Protein AF-A0A357QZA5-F1 (afdb_monomer_lite)

pLDDT: mean 84.49, std 11.64, range [46.03, 96.56]

Foldseek 3Di:
DCVVVCCLLVVLVVQLVVLVVVLVVLVPDDDDPLSVLVNVLSVLSNQLSVLSVCLVVQPPPGNLVSVLSNVLSVLCNLLSLLVNLCVVLVVDDPVVNVVVVVLSVVLNVCSVVCQQWVDWDFDFDQDPNDTDTDIDTDGHPVNVVSVVSSVVSNVVSVVSNVVSVVVVVVVVVVCVVVVVD

Structure (mmCIF, N/CA/C/O backbone):
data_AF-A0A357QZA5-F1
#
_entry.id   AF-A0A357QZA5-F1
#
loop_
_atom_site.group_PDB
_atom_site.id
_atom_site.type_symbol
_atom_site.label_atom_id
_atom_site.label_alt_id
_atom_site.label_comp_id
_atom_site.label_asym_id
_atom_site.label_entity_id
_atom_site.label_seq_id
_atom_site.pdbx_PDB_ins_code
_atom_site.Cartn_x
_atom_site.Cartn_y
_atom_site.Cartn_z
_atom_site.occupancy
_atom_site.B_iso_or_equiv
_atom_site.auth_seq_id
_atom_site.auth_comp_id
_atom_site.auth_asym_id
_atom_site.auth_atom_id
_atom_site.pdbx_PDB_model_num
ATOM 1 N N . MET A 1 1 ? 6.752 23.205 -15.258 1.00 54.50 1 MET A N 1
ATOM 2 C CA . MET A 1 1 ? 8.035 22.507 -15.440 1.00 54.50 1 MET A CA 1
ATOM 3 C C . MET A 1 1 ? 8.697 22.200 -14.105 1.00 54.50 1 MET A C 1
ATOM 5 O O . MET A 1 1 ? 8.593 21.072 -13.662 1.00 54.50 1 MET A O 1
ATOM 9 N N . LEU A 1 2 ? 9.185 23.204 -13.364 1.00 62.06 2 LEU A N 1
ATOM 10 C CA . LEU A 1 2 ? 9.630 23.008 -11.972 1.00 62.06 2 LEU A CA 1
ATOM 11 C C . LEU A 1 2 ? 8.546 22.348 -11.105 1.00 62.06 2 LEU A C 1
ATOM 13 O O . LEU A 1 2 ? 8.826 21.411 -10.377 1.00 62.06 2 LEU A O 1
ATOM 17 N N . MET A 1 3 ? 7.287 22.774 -11.256 1.00 68.12 3 MET A N 1
ATOM 18 C CA . MET A 1 3 ? 6.163 22.196 -10.512 1.00 68.12 3 MET A CA 1
ATOM 19 C C . MET A 1 3 ? 5.894 20.717 -10.851 1.00 68.12 3 MET A C 1
ATOM 21 O O . MET A 1 3 ? 5.581 19.948 -9.954 1.00 68.12 3 MET A O 1
ATOM 25 N N . SER A 1 4 ? 6.012 20.293 -12.115 1.00 69.44 4 SER A N 1
ATOM 26 C CA . SER A 1 4 ? 5.723 18.906 -12.518 1.00 69.44 4 SER A CA 1
ATOM 27 C C . SER A 1 4 ? 6.810 17.947 -12.044 1.00 69.44 4 SER A C 1
ATOM 29 O O . SER A 1 4 ? 6.485 16.904 -11.485 1.00 69.44 4 SER A O 1
ATOM 31 N N . ASP A 1 5 ? 8.080 18.333 -12.164 1.00 70.31 5 ASP A N 1
ATOM 32 C CA . ASP A 1 5 ? 9.207 17.519 -11.693 1.00 70.31 5 ASP A CA 1
ATOM 33 C C . ASP A 1 5 ? 9.275 17.481 -10.163 1.00 70.31 5 ASP A C 1
ATOM 35 O O . ASP A 1 5 ? 9.527 16.433 -9.561 1.00 70.31 5 ASP A O 1
ATOM 39 N N . LEU A 1 6 ? 8.965 18.609 -9.516 1.00 76.00 6 LEU A N 1
ATOM 40 C CA . LEU A 1 6 ? 8.877 18.707 -8.063 1.00 76.00 6 LEU A CA 1
ATOM 41 C C . LEU A 1 6 ? 7.691 17.913 -7.512 1.00 76.00 6 LEU A C 1
ATOM 43 O O . LEU A 1 6 ? 7.824 17.298 -6.464 1.00 76.00 6 LEU A O 1
ATOM 47 N N . LEU A 1 7 ? 6.559 17.832 -8.215 1.00 78.38 7 LEU A N 1
ATOM 48 C CA . LEU A 1 7 ? 5.476 16.916 -7.843 1.00 78.38 7 LEU A CA 1
ATOM 49 C C . LEU A 1 7 ? 5.854 15.453 -8.112 1.00 78.38 7 LEU A C 1
ATOM 51 O O . LEU A 1 7 ? 5.580 14.586 -7.282 1.00 78.38 7 LEU A O 1
ATOM 55 N N . TYR A 1 8 ? 6.523 15.173 -9.233 1.00 78.00 8 TYR A N 1
ATOM 56 C CA . TYR A 1 8 ? 6.917 13.823 -9.629 1.00 78.00 8 TYR A CA 1
ATOM 57 C C . TYR A 1 8 ? 7.897 13.184 -8.633 1.00 78.00 8 TYR A C 1
ATOM 59 O O . TYR A 1 8 ? 7.713 12.017 -8.275 1.00 78.00 8 TYR A O 1
ATOM 67 N N . TRP A 1 9 ? 8.908 13.920 -8.166 1.00 81.56 9 TRP A N 1
ATOM 68 C CA . TRP A 1 9 ? 9.900 13.433 -7.195 1.00 81.56 9 TRP A CA 1
ATOM 69 C C . TRP A 1 9 ? 9.574 13.806 -5.748 1.00 81.56 9 TRP A C 1
ATOM 71 O O . TRP A 1 9 ? 9.807 13.023 -4.822 1.00 81.56 9 TRP A O 1
ATOM 81 N N . GLY A 1 10 ? 9.037 15.004 -5.537 1.00 85.31 10 GLY A N 1
ATOM 82 C CA . GLY A 1 10 ? 8.773 15.555 -4.211 1.00 85.31 10 GLY A CA 1
ATOM 83 C C . GLY A 1 10 ? 7.630 14.854 -3.489 1.00 85.31 10 GLY A C 1
ATOM 84 O O . GLY A 1 10 ? 7.709 14.669 -2.280 1.00 85.31 10 GLY A O 1
ATOM 85 N N . LEU A 1 11 ? 6.590 14.398 -4.196 1.00 87.44 11 LEU A N 1
ATOM 86 C CA . LEU A 1 11 ? 5.433 13.796 -3.531 1.00 87.44 11 LEU A CA 1
ATOM 87 C C . LEU A 1 11 ? 5.766 12.441 -2.873 1.00 87.44 11 LEU A C 1
ATOM 89 O O . LEU A 1 11 ? 5.504 12.295 -1.676 1.00 87.44 11 LEU A O 1
ATOM 93 N N . PRO A 1 12 ? 6.409 11.475 -3.562 1.00 88.00 12 PRO A N 1
ATOM 94 C CA . PRO A 1 12 ? 6.831 10.235 -2.915 1.00 88.00 12 PRO A CA 1
ATOM 95 C C . PRO A 1 12 ? 7.933 10.443 -1.865 1.00 88.00 12 PRO A C 1
ATOM 97 O O . PRO A 1 12 ? 7.913 9.779 -0.832 1.00 88.00 12 PRO A O 1
ATOM 100 N N . SER A 1 13 ? 8.873 11.372 -2.074 1.00 89.19 13 SER A N 1
ATOM 101 C CA . SER A 1 13 ? 9.948 11.631 -1.100 1.00 89.19 13 SER A CA 1
ATOM 102 C C . SER A 1 13 ? 9.438 12.286 0.184 1.00 89.19 13 SER A C 1
ATOM 104 O O . SER A 1 13 ? 9.761 11.817 1.277 1.00 89.19 13 SER A O 1
ATOM 106 N N . ALA A 1 14 ? 8.574 13.298 0.078 1.00 91.56 14 ALA A N 1
ATOM 107 C CA . ALA A 1 14 ? 7.917 13.905 1.231 1.00 91.56 14 ALA A CA 1
ATOM 108 C C . ALA A 1 14 ? 7.053 12.879 1.975 1.00 91.56 14 ALA A C 1
ATOM 110 O O . ALA A 1 14 ? 7.130 12.781 3.200 1.00 91.56 14 ALA A O 1
ATOM 111 N N . ALA A 1 15 ? 6.284 12.061 1.244 1.00 91.12 15 ALA A N 1
ATOM 112 C CA . ALA A 1 15 ? 5.507 10.980 1.839 1.00 91.12 15 ALA A CA 1
ATOM 113 C C . ALA A 1 15 ? 6.400 9.981 2.589 1.00 91.12 15 ALA A C 1
ATOM 115 O O . ALA A 1 15 ? 6.059 9.584 3.702 1.00 91.12 15 ALA A O 1
ATOM 116 N N . LEU A 1 16 ? 7.547 9.592 2.029 1.00 93.00 16 LEU A N 1
ATOM 117 C CA . LEU A 1 16 ? 8.476 8.666 2.675 1.00 93.00 16 LEU A CA 1
ATOM 118 C C . LEU A 1 16 ? 9.054 9.260 3.961 1.00 93.00 16 LEU A C 1
ATOM 120 O O . LEU A 1 16 ? 9.046 8.585 4.990 1.00 93.00 16 LEU A O 1
ATOM 124 N N . LEU A 1 17 ? 9.494 10.521 3.930 1.00 94.81 17 LEU A N 1
ATOM 125 C CA . LEU A 1 17 ? 10.044 11.211 5.100 1.00 94.81 17 LEU A CA 1
ATOM 126 C C . LEU A 1 17 ? 9.007 11.337 6.219 1.00 94.81 17 LEU A C 1
ATOM 128 O O . LEU A 1 17 ? 9.261 10.909 7.344 1.00 94.81 17 LEU A O 1
ATOM 132 N N . ILE A 1 18 ? 7.819 11.859 5.906 1.00 94.75 18 ILE A N 1
ATOM 133 C CA . ILE A 1 18 ? 6.750 12.065 6.892 1.00 94.75 18 ILE A CA 1
ATOM 134 C C . ILE A 1 18 ? 6.308 10.728 7.492 1.00 94.75 18 ILE A C 1
ATOM 136 O O . ILE A 1 18 ? 6.238 10.597 8.713 1.00 94.75 18 ILE A O 1
ATOM 140 N N . ASN A 1 19 ? 6.050 9.716 6.658 1.00 93.19 19 ASN A N 1
ATOM 141 C CA . ASN A 1 19 ? 5.603 8.415 7.154 1.00 93.19 19 ASN A CA 1
ATOM 142 C C . ASN A 1 19 ? 6.693 7.711 7.976 1.00 93.19 19 ASN A C 1
ATOM 144 O O . ASN A 1 19 ? 6.372 7.094 8.987 1.00 93.19 19 ASN A O 1
ATOM 148 N N . SER A 1 20 ? 7.971 7.847 7.612 1.00 93.25 20 SER A N 1
ATOM 149 C CA . SER A 1 20 ? 9.085 7.287 8.394 1.00 93.25 20 SER A CA 1
ATOM 150 C C . SER A 1 20 ? 9.218 7.953 9.764 1.00 93.25 20 SER A C 1
ATOM 152 O O . SER A 1 20 ? 9.371 7.263 10.771 1.00 93.25 20 SER A O 1
ATOM 154 N N . LEU A 1 21 ? 9.090 9.282 9.833 1.00 94.38 21 LEU A N 1
ATOM 155 C CA . LEU A 1 21 ? 9.089 10.011 11.104 1.00 94.38 21 LEU A CA 1
ATOM 156 C C . LEU A 1 21 ? 7.901 9.608 11.984 1.00 94.38 21 LEU A C 1
ATOM 158 O O . LEU A 1 21 ? 8.083 9.313 13.164 1.00 94.38 21 LEU A O 1
ATOM 162 N N . LEU A 1 22 ? 6.697 9.532 11.408 1.00 93.38 22 LEU A N 1
ATOM 163 C CA . LEU A 1 22 ? 5.508 9.063 12.124 1.00 93.38 22 LEU A CA 1
ATOM 164 C C . LEU A 1 22 ? 5.691 7.634 12.639 1.00 93.38 22 LEU A C 1
ATOM 166 O O . LEU A 1 22 ? 5.352 7.350 13.786 1.00 93.38 22 LEU A O 1
ATOM 170 N N . PHE A 1 23 ? 6.262 6.746 11.825 1.00 93.75 23 PHE A N 1
ATOM 171 C CA . PHE A 1 23 ? 6.545 5.372 12.226 1.00 93.75 23 PHE A CA 1
ATOM 172 C C . PHE A 1 23 ? 7.512 5.312 13.415 1.00 93.75 23 PHE A C 1
ATOM 174 O O . PHE A 1 23 ? 7.245 4.595 14.378 1.00 93.75 23 PHE A O 1
ATOM 181 N N . LEU A 1 24 ? 8.589 6.105 13.396 1.00 93.06 24 LEU A N 1
ATOM 182 C CA . LEU A 1 24 ? 9.545 6.194 14.505 1.00 93.06 24 LEU A CA 1
ATOM 183 C C . LEU A 1 24 ? 8.890 6.709 15.792 1.00 93.06 24 LEU A C 1
ATOM 185 O O . LEU A 1 24 ? 9.044 6.091 16.845 1.00 93.06 24 LEU A O 1
ATOM 189 N N . ILE A 1 25 ? 8.110 7.790 15.707 1.00 93.19 25 ILE A N 1
ATOM 190 C CA . ILE A 1 25 ? 7.390 8.362 16.857 1.00 93.19 25 ILE A CA 1
ATOM 191 C C . ILE A 1 25 ? 6.434 7.328 17.464 1.00 93.19 25 ILE A C 1
ATOM 193 O O . ILE A 1 25 ? 6.401 7.138 18.680 1.00 93.19 25 ILE A O 1
ATOM 197 N N . LEU A 1 26 ? 5.675 6.620 16.628 1.00 90.38 26 LEU A N 1
ATOM 198 C CA . LEU A 1 26 ? 4.734 5.599 17.090 1.00 90.38 26 LEU A CA 1
ATOM 199 C C . LEU A 1 26 ? 5.437 4.369 17.658 1.00 90.38 26 LEU A C 1
ATOM 201 O O . LEU A 1 26 ? 4.934 3.778 18.611 1.00 90.38 26 LEU A O 1
ATOM 205 N N . SER A 1 27 ? 6.603 4.010 17.118 1.00 90.25 27 SER A N 1
ATOM 206 C CA . SER A 1 27 ? 7.422 2.914 17.636 1.00 90.25 27 SER A CA 1
ATOM 207 C C . SER A 1 27 ? 7.989 3.216 19.027 1.00 90.25 27 SER A C 1
ATOM 209 O O . SER A 1 27 ? 8.203 2.284 19.804 1.00 90.25 27 SER A O 1
ATOM 211 N N . LEU A 1 28 ? 8.235 4.492 19.341 1.00 90.19 28 LEU A N 1
ATOM 212 C CA . LEU A 1 28 ? 8.655 4.958 20.669 1.00 90.19 28 LEU A CA 1
ATOM 213 C C . LEU A 1 28 ? 7.480 5.105 21.646 1.00 90.19 28 LEU A C 1
ATOM 215 O O . LEU A 1 28 ? 7.678 5.122 22.860 1.00 90.19 28 LEU A O 1
ATOM 219 N N . SER A 1 29 ? 6.255 5.213 21.131 1.00 88.56 29 SER A N 1
ATOM 220 C CA . SER A 1 29 ? 5.052 5.338 21.945 1.00 88.56 29 SER A CA 1
ATOM 221 C C . SER A 1 29 ? 4.688 4.024 22.643 1.00 88.56 29 SER A C 1
ATOM 223 O O . SER A 1 29 ? 5.069 2.924 22.230 1.00 88.56 29 SER A O 1
ATOM 225 N N . LYS A 1 30 ? 3.898 4.124 23.717 1.00 85.12 30 LYS A N 1
ATOM 226 C CA . LYS A 1 30 ? 3.400 2.958 24.451 1.00 85.12 30 LYS A CA 1
ATOM 227 C C . LYS A 1 30 ? 2.561 2.092 23.513 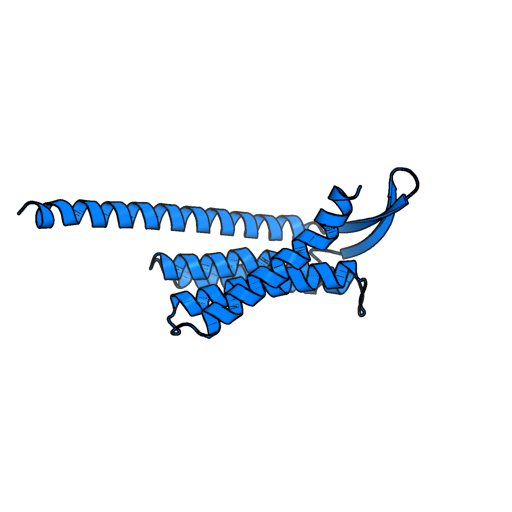1.00 85.12 30 LYS A C 1
ATOM 229 O O . LYS A 1 30 ? 1.516 2.519 23.032 1.00 85.12 30 LYS A O 1
ATOM 234 N N . LYS A 1 31 ? 3.004 0.857 23.276 1.00 84.31 31 LYS A N 1
ATOM 235 C CA . LYS A 1 31 ? 2.339 -0.061 22.347 1.00 84.31 3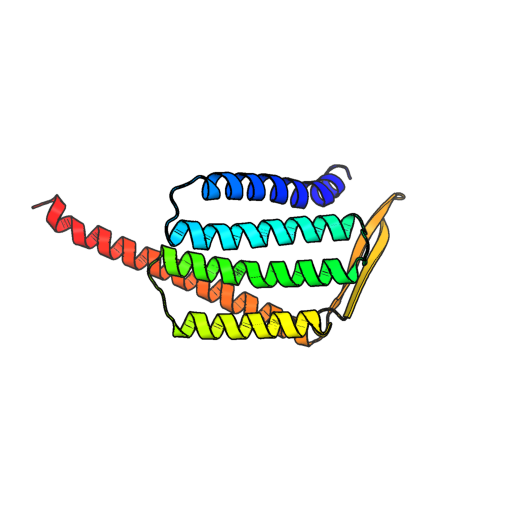1 LYS A CA 1
ATOM 236 C C . LYS A 1 31 ? 0.963 -0.456 22.882 1.00 84.31 31 LYS A C 1
ATOM 238 O O . LYS A 1 31 ? 0.856 -1.210 23.843 1.00 84.31 31 LYS A O 1
ATOM 243 N N . ASP A 1 32 ? -0.075 0.031 22.217 1.00 88.31 32 ASP A N 1
ATOM 244 C CA . ASP A 1 32 ? -1.450 -0.443 22.354 1.00 88.31 32 ASP A CA 1
ATOM 245 C C . ASP A 1 32 ? -1.936 -1.006 21.008 1.00 88.31 32 ASP A C 1
ATOM 247 O O . ASP A 1 32 ? -1.343 -0.754 19.952 1.00 88.31 32 ASP A O 1
ATOM 251 N N . ARG A 1 33 ? -3.024 -1.777 21.019 1.00 86.00 33 ARG A N 1
ATOM 252 C CA . ARG A 1 33 ? -3.609 -2.417 19.837 1.00 86.00 33 ARG A CA 1
ATOM 253 C C . ARG A 1 33 ? -3.914 -1.409 18.727 1.00 86.00 33 ARG A C 1
ATOM 255 O O . ARG A 1 33 ? -3.700 -1.719 17.555 1.00 86.00 33 ARG A O 1
ATOM 262 N N . GLN A 1 34 ? -4.374 -0.210 19.091 1.00 86.00 34 GLN A N 1
ATOM 263 C CA . GLN A 1 34 ? -4.623 0.885 18.149 1.00 86.00 34 GLN A CA 1
ATOM 264 C C . GLN A 1 34 ? -3.329 1.350 17.473 1.00 86.00 34 GLN A C 1
ATOM 266 O O . GLN A 1 34 ? -3.248 1.325 16.244 1.00 86.00 34 GLN A O 1
ATOM 271 N N . ILE A 1 35 ? -2.299 1.680 18.259 1.00 88.06 35 ILE A N 1
ATOM 272 C CA . ILE A 1 35 ? -0.990 2.121 17.752 1.00 88.06 35 ILE A CA 1
ATOM 273 C C . ILE A 1 35 ? -0.373 1.046 16.856 1.00 88.06 35 ILE A C 1
ATOM 275 O O . ILE A 1 35 ? 0.088 1.361 15.766 1.00 88.06 35 ILE A O 1
ATOM 279 N N . ASN A 1 36 ? -0.449 -0.231 17.241 1.00 89.50 36 ASN A N 1
ATOM 280 C CA . ASN A 1 36 ? 0.087 -1.320 16.427 1.00 89.50 36 ASN A CA 1
ATOM 281 C C . ASN A 1 36 ? -0.604 -1.431 15.057 1.00 89.50 36 ASN A C 1
ATOM 283 O O . ASN A 1 36 ? 0.054 -1.541 14.026 1.00 89.50 36 ASN A O 1
ATOM 287 N N . SER A 1 37 ? -1.937 -1.335 15.022 1.00 91.25 37 SER A N 1
ATOM 288 C CA . SER A 1 37 ? -2.671 -1.343 13.750 1.00 91.25 37 SER A CA 1
ATOM 289 C C . SER A 1 37 ? -2.385 -0.118 12.878 1.00 91.25 37 SER A C 1
ATOM 291 O O . SER A 1 37 ? -2.333 -0.234 11.654 1.00 91.25 37 SER A O 1
ATOM 293 N N . PHE A 1 38 ? -2.138 1.038 13.497 1.00 90.69 38 PHE A N 1
ATOM 294 C CA . PHE A 1 38 ? -1.771 2.257 12.786 1.00 90.69 38 PHE A CA 1
ATOM 295 C C . PHE A 1 38 ? -0.344 2.197 12.224 1.00 90.69 38 PHE A C 1
ATOM 297 O O . PHE A 1 38 ? -0.113 2.605 11.089 1.00 90.69 38 PHE A O 1
ATOM 304 N N . MET A 1 39 ? 0.600 1.608 12.967 1.00 92.94 39 MET A N 1
ATOM 305 C CA . MET A 1 39 ? 1.963 1.368 12.484 1.00 92.94 39 MET A CA 1
ATOM 306 C C . MET A 1 39 ? 1.980 0.481 11.235 1.00 92.94 39 MET A C 1
ATOM 308 O O . MET A 1 39 ? 2.733 0.770 10.312 1.00 92.94 39 MET A O 1
ATOM 312 N N . LEU A 1 40 ? 1.130 -0.551 11.160 1.00 93.81 40 LEU A N 1
ATOM 313 C CA . LEU A 1 40 ? 1.012 -1.387 9.956 1.00 93.81 40 LEU A CA 1
ATOM 314 C C . LEU A 1 40 ? 0.517 -0.589 8.744 1.00 93.81 40 LEU A C 1
ATOM 316 O O . LEU A 1 40 ? 1.051 -0.737 7.648 1.00 93.81 40 LEU A O 1
ATOM 320 N N . PHE A 1 41 ? -0.471 0.286 8.944 1.00 93.88 41 PHE A N 1
ATOM 321 C CA . PHE A 1 41 ? -0.947 1.186 7.894 1.00 93.88 41 PHE A CA 1
ATOM 322 C C . PHE A 1 41 ? 0.173 2.109 7.391 1.00 93.88 41 PHE A C 1
ATOM 324 O O . PHE A 1 41 ? 0.393 2.212 6.184 1.00 93.88 41 PHE A O 1
ATOM 331 N N . ILE A 1 42 ? 0.931 2.717 8.307 1.00 94.12 42 ILE A N 1
ATOM 332 C CA . ILE A 1 42 ? 2.060 3.586 7.956 1.00 94.12 42 ILE A CA 1
ATOM 333 C C . ILE A 1 42 ? 3.178 2.803 7.262 1.00 94.12 42 ILE A C 1
ATOM 335 O O . ILE A 1 42 ? 3.725 3.286 6.276 1.00 94.12 42 ILE A O 1
ATOM 339 N N . ALA A 1 43 ? 3.493 1.587 7.709 1.00 94.69 43 ALA A N 1
ATOM 340 C CA . ALA A 1 43 ? 4.512 0.750 7.080 1.00 94.69 43 ALA A CA 1
ATOM 341 C C . ALA A 1 43 ? 4.198 0.480 5.600 1.00 94.69 43 ALA A C 1
ATOM 343 O O . ALA A 1 43 ? 5.085 0.572 4.752 1.00 94.69 43 ALA A O 1
ATOM 344 N N . VAL A 1 44 ? 2.930 0.222 5.266 1.00 95.75 44 VAL A N 1
ATOM 345 C CA . VAL A 1 44 ? 2.508 0.061 3.867 1.00 95.75 44 VAL A CA 1
ATOM 346 C C . VAL A 1 44 ? 2.602 1.371 3.086 1.00 95.75 44 VAL A C 1
ATOM 348 O O . VAL A 1 44 ? 3.003 1.348 1.925 1.00 95.75 44 VAL A O 1
ATOM 351 N N . MET A 1 45 ? 2.310 2.516 3.707 1.00 94.38 45 MET A N 1
ATOM 352 C CA . MET A 1 45 ? 2.504 3.827 3.073 1.00 94.38 45 MET A CA 1
ATOM 353 C C . MET A 1 45 ? 3.985 4.121 2.784 1.00 94.38 45 MET A C 1
ATOM 355 O O . MET A 1 45 ? 4.304 4.636 1.712 1.00 94.38 45 MET A O 1
ATOM 359 N N . ILE A 1 46 ? 4.896 3.747 3.691 1.00 95.12 46 ILE A N 1
ATOM 360 C CA . ILE A 1 46 ? 6.349 3.820 3.460 1.00 95.12 46 ILE A CA 1
ATOM 361 C C . ILE A 1 46 ? 6.731 2.914 2.291 1.00 95.12 46 ILE A C 1
ATOM 363 O O . ILE A 1 46 ? 7.435 3.351 1.384 1.00 95.12 46 ILE A O 1
ATOM 367 N N . PHE A 1 47 ? 6.245 1.671 2.287 1.00 95.38 47 PHE A N 1
ATOM 368 C CA . PHE A 1 47 ? 6.554 0.707 1.235 1.00 95.38 47 PHE A CA 1
ATOM 369 C C . PHE A 1 47 ? 6.046 1.173 -0.140 1.00 95.38 47 PHE A C 1
ATOM 371 O O . PHE A 1 47 ? 6.775 1.093 -1.130 1.00 95.38 47 PHE A O 1
ATOM 378 N N . TRP A 1 48 ? 4.852 1.768 -0.202 1.00 94.75 48 TRP A N 1
ATOM 379 C CA . TRP A 1 48 ? 4.325 2.401 -1.414 1.00 94.75 48 TRP A CA 1
ATOM 380 C C . TRP A 1 48 ? 5.208 3.562 -1.899 1.00 94.75 48 TRP A C 1
ATOM 382 O O . TRP A 1 48 ? 5.568 3.621 -3.075 1.00 94.75 48 TRP A O 1
ATOM 392 N N . ALA A 1 49 ? 5.603 4.469 -1.002 1.00 93.81 49 ALA A N 1
ATOM 393 C CA . ALA A 1 49 ? 6.446 5.611 -1.356 1.00 93.81 49 ALA A CA 1
ATOM 394 C C . ALA A 1 49 ? 7.845 5.170 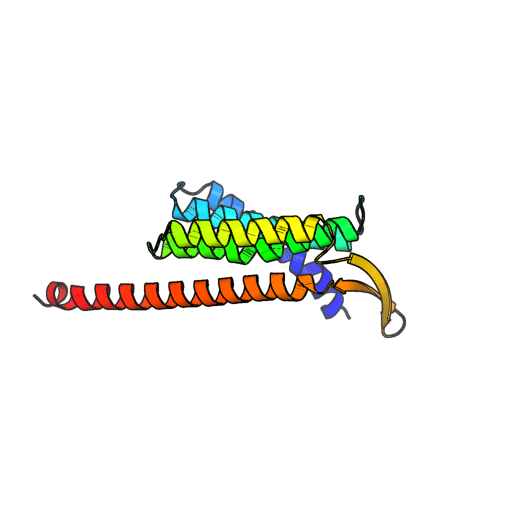-1.826 1.00 93.81 49 ALA A C 1
ATOM 396 O O . ALA A 1 49 ? 8.351 5.666 -2.835 1.00 93.81 49 ALA A O 1
ATOM 397 N N . ALA A 1 50 ? 8.443 4.194 -1.138 1.00 93.12 50 ALA A N 1
ATOM 398 C CA . ALA A 1 50 ? 9.744 3.633 -1.483 1.00 93.12 50 ALA A CA 1
ATOM 399 C C . ALA A 1 50 ? 9.716 2.928 -2.845 1.00 93.12 50 ALA A C 1
ATOM 401 O O . ALA A 1 50 ? 10.559 3.201 -3.696 1.00 93.12 50 ALA A O 1
ATOM 402 N N . THR A 1 51 ? 8.725 2.066 -3.087 1.00 92.50 51 THR A N 1
ATOM 403 C CA . THR A 1 51 ? 8.582 1.361 -4.373 1.00 92.50 51 THR A CA 1
ATOM 404 C C . THR A 1 51 ? 8.324 2.326 -5.528 1.00 92.50 51 THR A C 1
ATOM 406 O O . THR A 1 51 ? 8.908 2.149 -6.594 1.00 92.50 51 THR A O 1
ATOM 409 N N . SER A 1 52 ? 7.547 3.393 -5.310 1.00 90.50 52 SER A N 1
ATOM 410 C CA . SER A 1 52 ? 7.353 4.452 -6.306 1.00 90.50 52 SER A CA 1
ATOM 411 C C . SER A 1 52 ? 8.667 5.157 -6.664 1.00 90.50 52 SER A C 1
ATOM 413 O O . SER A 1 52 ? 8.960 5.335 -7.845 1.00 90.50 52 SER A O 1
ATOM 415 N N . LEU A 1 53 ? 9.497 5.511 -5.676 1.00 90.38 53 LEU A N 1
ATOM 416 C CA . LEU A 1 53 ? 10.805 6.131 -5.924 1.00 90.38 53 LEU A CA 1
ATOM 417 C C . LEU A 1 53 ? 11.779 5.184 -6.628 1.00 90.38 53 LEU A C 1
ATOM 419 O O . LEU A 1 53 ? 12.433 5.595 -7.582 1.00 90.38 53 LEU A O 1
ATOM 423 N N . LEU A 1 54 ? 11.850 3.922 -6.201 1.00 90.81 54 LEU A N 1
ATOM 424 C CA . LEU A 1 54 ? 12.720 2.918 -6.823 1.00 90.81 54 LEU A CA 1
ATOM 425 C C . LEU A 1 54 ? 12.329 2.644 -8.280 1.00 90.81 54 LEU A C 1
ATOM 427 O O . LEU A 1 54 ? 13.202 2.512 -9.135 1.00 90.81 54 LEU A O 1
ATOM 431 N N . MET A 1 55 ? 11.025 2.639 -8.576 1.00 88.25 55 MET A N 1
ATOM 432 C CA . MET A 1 55 ? 10.509 2.550 -9.941 1.00 88.25 55 MET A CA 1
ATOM 433 C C . MET A 1 55 ? 10.962 3.738 -10.798 1.00 88.25 55 MET A C 1
ATOM 435 O O . MET A 1 55 ? 11.429 3.549 -11.917 1.00 88.25 55 MET A O 1
ATOM 439 N N . LYS A 1 56 ? 10.854 4.961 -10.263 1.00 86.25 56 LYS A N 1
ATOM 440 C CA . LYS A 1 56 ? 11.273 6.203 -10.940 1.00 86.25 56 LYS A CA 1
ATOM 441 C C . LYS A 1 56 ? 12.779 6.263 -11.166 1.00 86.25 56 LYS A C 1
ATOM 443 O O . LYS A 1 56 ? 13.217 6.741 -12.204 1.00 86.25 56 LYS A O 1
ATOM 448 N N . ALA A 1 57 ? 13.552 5.752 -10.213 1.00 86.06 57 ALA A N 1
ATOM 449 C CA . ALA A 1 57 ? 15.001 5.631 -10.305 1.00 86.06 57 ALA A CA 1
ATOM 450 C C . ALA A 1 57 ? 15.463 4.447 -11.179 1.00 86.06 57 ALA A C 1
ATOM 452 O O . ALA A 1 57 ? 16.665 4.272 -11.352 1.00 86.06 57 ALA A O 1
ATOM 453 N N . GLN A 1 58 ? 14.534 3.644 -11.720 1.00 85.62 58 GLN A N 1
ATOM 454 C CA . GLN A 1 58 ? 14.806 2.494 -12.594 1.00 85.62 58 GLN A CA 1
ATOM 455 C C . GLN A 1 58 ? 15.847 1.521 -12.015 1.00 85.62 58 GLN A C 1
ATOM 457 O O . GLN A 1 58 ? 16.667 0.950 -12.733 1.00 85.62 58 GLN A O 1
ATOM 462 N N . VAL A 1 59 ? 15.815 1.331 -10.693 1.00 86.12 59 VAL A N 1
ATOM 463 C CA . VAL A 1 59 ? 16.754 0.447 -9.992 1.00 86.12 59 VAL A CA 1
ATOM 464 C C . VAL A 1 59 ? 16.540 -1.007 -10.471 1.00 86.12 59 VAL A C 1
ATOM 466 O O . VAL A 1 59 ? 15.427 -1.379 -10.862 1.00 86.12 59 VAL A O 1
ATOM 469 N N . PRO A 1 60 ? 17.569 -1.871 -10.486 1.00 81.44 60 PRO A N 1
ATOM 470 C CA . PRO A 1 60 ? 17.377 -3.309 -10.693 1.00 81.44 60 PRO A CA 1
ATOM 471 C C . PRO A 1 60 ? 16.488 -3.908 -9.583 1.00 81.44 60 PRO A C 1
ATOM 473 O O . PRO A 1 60 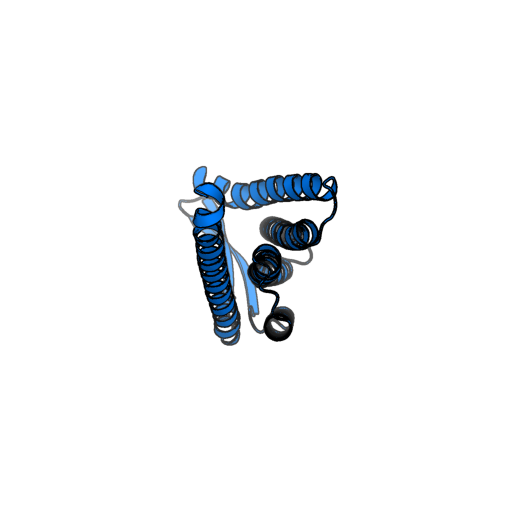? 16.660 -3.535 -8.424 1.00 81.44 60 PRO A O 1
ATOM 476 N N . PRO A 1 61 ? 15.546 -4.831 -9.871 1.00 81.69 61 PRO A N 1
ATOM 477 C CA . PRO A 1 61 ? 15.467 -5.706 -11.048 1.00 81.69 61 PRO A CA 1
ATOM 478 C C . PRO A 1 61 ? 14.630 -5.161 -12.224 1.00 81.69 61 PRO A C 1
ATOM 480 O O . PRO A 1 61 ? 14.443 -5.877 -13.205 1.00 81.69 61 PRO A O 1
ATOM 483 N N . GLY A 1 62 ? 14.129 -3.922 -12.148 1.00 84.62 62 GLY A N 1
ATOM 484 C CA . GLY A 1 62 ? 13.439 -3.242 -13.251 1.00 84.62 62 GLY A CA 1
ATOM 485 C C . GLY A 1 62 ? 12.081 -2.631 -12.885 1.00 84.62 62 GLY A C 1
ATOM 486 O O . GLY A 1 62 ? 11.487 -2.927 -11.846 1.00 84.62 62 GLY A O 1
ATOM 487 N N . VAL A 1 63 ? 11.564 -1.784 -13.782 1.00 86.69 63 VAL A N 1
ATOM 488 C CA . VAL A 1 63 ? 10.326 -0.996 -13.597 1.00 86.69 63 VAL A CA 1
ATOM 489 C C . VAL A 1 63 ? 9.107 -1.883 -13.335 1.00 86.69 63 VAL A C 1
ATOM 491 O O . VAL A 1 63 ? 8.324 -1.595 -12.433 1.00 86.69 63 VAL A O 1
ATOM 494 N N . LEU A 1 64 ? 8.970 -3.003 -14.052 1.00 87.44 64 LEU A N 1
ATOM 495 C CA . LEU A 1 64 ? 7.831 -3.914 -13.902 1.00 87.44 64 LEU A CA 1
ATOM 496 C C . LEU A 1 64 ? 7.726 -4.507 -12.490 1.00 87.44 64 LEU A C 1
ATOM 498 O O . LEU A 1 64 ? 6.627 -4.611 -11.943 1.00 87.44 64 LEU A O 1
ATOM 502 N N . PHE A 1 65 ? 8.860 -4.872 -11.887 1.00 89.38 65 PHE A N 1
ATOM 503 C CA . PHE A 1 65 ? 8.894 -5.401 -10.525 1.00 89.38 65 PHE A CA 1
ATOM 504 C C . PHE A 1 65 ? 8.428 -4.349 -9.517 1.00 89.38 65 PHE A C 1
ATOM 506 O O . PHE A 1 65 ? 7.529 -4.613 -8.715 1.00 89.38 65 PHE A O 1
ATOM 513 N N . TYR A 1 66 ? 8.993 -3.141 -9.588 1.00 90.81 66 TYR A N 1
ATOM 514 C CA . TYR A 1 66 ? 8.612 -2.063 -8.680 1.00 90.81 66 TYR A CA 1
ATOM 515 C C . TYR A 1 66 ? 7.180 -1.590 -8.899 1.00 90.81 66 TYR A C 1
ATOM 517 O O . TYR A 1 66 ? 6.505 -1.278 -7.924 1.00 90.81 66 TYR A O 1
ATOM 525 N N . ASN A 1 67 ? 6.674 -1.632 -10.131 1.00 90.44 67 ASN A N 1
ATOM 526 C CA . ASN A 1 67 ? 5.273 -1.357 -10.414 1.00 90.44 67 ASN A CA 1
ATOM 527 C C . ASN A 1 67 ? 4.350 -2.397 -9.756 1.00 90.44 67 ASN A C 1
ATOM 529 O O . ASN A 1 67 ? 3.383 -2.034 -9.088 1.00 90.44 67 ASN A O 1
ATOM 533 N N . ARG A 1 68 ? 4.678 -3.695 -9.845 1.00 90.81 68 ARG A N 1
ATOM 534 C CA . ARG A 1 68 ? 3.925 -4.746 -9.136 1.00 90.81 68 ARG A CA 1
ATOM 535 C C . ARG A 1 68 ? 3.981 -4.559 -7.621 1.00 90.81 68 ARG A C 1
ATOM 537 O O . ARG A 1 68 ? 2.953 -4.712 -6.965 1.00 90.81 68 ARG A O 1
ATOM 544 N N . ALA A 1 69 ? 5.137 -4.192 -7.067 1.00 92.69 69 ALA A N 1
ATOM 545 C CA . ALA A 1 69 ? 5.287 -3.901 -5.640 1.00 92.69 69 ALA A CA 1
ATOM 546 C C . ALA A 1 69 ? 4.494 -2.648 -5.214 1.00 92.69 69 ALA A C 1
ATOM 548 O O . ALA A 1 69 ? 3.831 -2.647 -4.175 1.00 92.69 69 ALA A O 1
ATOM 549 N N . MET A 1 70 ? 4.484 -1.607 -6.045 1.00 92.56 70 MET A N 1
ATOM 550 C CA . MET A 1 70 ? 3.709 -0.386 -5.830 1.00 92.56 70 MET A CA 1
ATOM 551 C C . MET A 1 70 ? 2.205 -0.680 -5.835 1.00 92.56 70 MET A C 1
ATOM 553 O O . MET A 1 70 ? 1.486 -0.236 -4.938 1.00 92.56 70 MET A O 1
ATOM 557 N N . VAL A 1 71 ? 1.731 -1.487 -6.785 1.00 91.50 71 VAL A N 1
ATOM 558 C CA . VAL A 1 71 ? 0.323 -1.903 -6.877 1.00 91.50 71 VAL A CA 1
ATOM 559 C C . VAL A 1 71 ? -0.060 -2.811 -5.714 1.00 91.50 71 VAL A C 1
ATOM 561 O O . VAL A 1 71 ? -1.108 -2.620 -5.107 1.00 91.50 71 VAL A O 1
ATOM 564 N N . ALA A 1 72 ? 0.819 -3.728 -5.314 1.00 93.81 72 ALA A N 1
ATOM 565 C CA . ALA A 1 72 ? 0.632 -4.530 -4.110 1.00 93.81 72 ALA A CA 1
ATOM 566 C C . ALA A 1 72 ? 0.507 -3.658 -2.849 1.00 93.81 72 ALA A C 1
ATOM 568 O O . ALA A 1 72 ? -0.264 -3.980 -1.946 1.00 93.81 72 ALA A O 1
ATOM 569 N N . SER A 1 73 ? 1.250 -2.554 -2.784 1.00 93.62 73 SER A N 1
ATOM 570 C CA . SER A 1 73 ? 1.183 -1.620 -1.661 1.00 93.62 73 SER A CA 1
ATOM 571 C C . SER A 1 73 ? -0.133 -0.847 -1.668 1.00 93.62 73 SER A C 1
ATOM 573 O O . SER A 1 73 ? -0.823 -0.805 -0.652 1.00 93.62 73 SER A O 1
ATOM 575 N N . ILE A 1 74 ? -0.526 -0.277 -2.815 1.00 92.38 74 ILE A N 1
ATOM 576 C CA . ILE A 1 74 ? -1.714 0.584 -2.911 1.00 92.38 74 ILE A CA 1
ATOM 577 C C . ILE A 1 74 ? -3.019 -0.182 -2.659 1.00 92.38 74 ILE A C 1
ATOM 579 O O . ILE A 1 74 ? -3.954 0.376 -2.089 1.00 92.38 74 ILE A O 1
ATOM 583 N N . THR A 1 75 ? -3.076 -1.469 -3.012 1.00 92.81 75 THR A N 1
ATOM 584 C CA . THR A 1 75 ? -4.211 -2.350 -2.692 1.00 92.81 75 THR A CA 1
ATOM 585 C C . THR A 1 75 ? -4.250 -2.718 -1.207 1.00 92.81 75 THR A C 1
ATOM 587 O O . THR A 1 75 ? -5.333 -2.875 -0.645 1.00 92.81 75 THR A O 1
ATOM 590 N N . MET A 1 76 ? -3.097 -2.805 -0.534 1.00 94.00 76 MET A N 1
ATOM 591 C CA . MET A 1 76 ? -3.006 -3.081 0.904 1.00 94.00 76 MET A CA 1
ATOM 592 C C . MET A 1 76 ? -3.339 -1.870 1.789 1.00 94.00 76 MET A C 1
ATOM 594 O O . MET A 1 76 ? -3.896 -2.060 2.872 1.00 94.00 76 MET A O 1
ATOM 598 N N . VAL A 1 77 ? -3.051 -0.636 1.354 1.00 93.75 77 VAL A N 1
ATOM 599 C CA . VAL A 1 77 ? -3.378 0.611 2.086 1.00 93.75 77 VAL A CA 1
ATOM 600 C C . VAL A 1 77 ? -4.817 0.622 2.645 1.00 93.75 77 VAL A C 1
ATOM 602 O O . VAL A 1 77 ? -4.981 0.764 3.862 1.00 93.75 77 VAL A O 1
ATOM 605 N N . PRO A 1 78 ? -5.877 0.433 1.832 1.00 93.00 78 PRO A N 1
ATOM 606 C CA . PRO A 1 78 ? -7.260 0.459 2.313 1.00 93.00 78 PRO A CA 1
ATOM 607 C C . PRO A 1 78 ? -7.589 -0.693 3.267 1.00 93.00 78 PRO A C 1
ATOM 609 O O . PRO A 1 78 ? -8.448 -0.541 4.135 1.00 93.00 78 PRO A O 1
ATOM 612 N N . TYR A 1 79 ? -6.898 -1.827 3.155 1.00 95.00 79 TYR A N 1
ATOM 613 C CA . TYR A 1 79 ? -7.073 -2.966 4.053 1.00 95.00 79 TYR A CA 1
ATOM 614 C C . TYR A 1 79 ? -6.483 -2.718 5.441 1.00 95.00 79 TYR A C 1
ATOM 616 O O . TYR A 1 79 ? -7.147 -2.962 6.450 1.00 95.00 79 TYR A O 1
ATOM 624 N N . PHE A 1 80 ? -5.277 -2.159 5.526 1.00 94.75 80 PHE A N 1
ATOM 625 C CA . PHE A 1 80 ? -4.727 -1.772 6.826 1.00 94.75 80 PHE A CA 1
ATOM 626 C C . PHE A 1 80 ? -5.479 -0.585 7.432 1.00 94.75 80 PHE A C 1
ATOM 628 O O . PHE A 1 80 ? -5.709 -0.574 8.643 1.00 94.75 80 PHE A O 1
ATOM 635 N N . ALA A 1 81 ? -5.969 0.347 6.607 1.00 91.94 81 ALA A N 1
ATOM 636 C CA . ALA A 1 81 ? -6.890 1.386 7.062 1.00 91.94 81 ALA A CA 1
ATOM 637 C C . ALA A 1 81 ? -8.182 0.781 7.637 1.00 91.94 81 ALA A C 1
ATOM 639 O O . ALA A 1 81 ? -8.626 1.183 8.709 1.00 91.94 81 ALA A O 1
ATOM 640 N N . PHE A 1 82 ? -8.762 -0.224 6.974 1.00 93.62 82 PHE A N 1
ATOM 641 C CA . PHE A 1 82 ? -9.934 -0.955 7.459 1.00 93.62 82 PHE A CA 1
ATOM 642 C C . PHE A 1 82 ? -9.694 -1.607 8.830 1.00 93.62 82 PHE A C 1
ATOM 644 O O . PHE A 1 82 ? -10.531 -1.475 9.731 1.00 93.62 82 PHE A O 1
ATOM 651 N N . LEU A 1 83 ? -8.558 -2.288 9.007 1.00 92.75 83 LEU A N 1
ATOM 652 C CA . LEU A 1 83 ? -8.185 -2.897 10.286 1.00 92.75 83 LEU A CA 1
ATOM 653 C C . LEU A 1 83 ? -8.040 -1.840 11.383 1.00 92.75 83 LEU A C 1
ATOM 655 O O . LEU A 1 83 ? -8.627 -1.993 12.458 1.00 92.75 83 LEU A O 1
ATOM 659 N N . PHE A 1 84 ? -7.319 -0.755 11.092 1.00 92.00 84 PHE A N 1
ATOM 660 C CA . PHE A 1 84 ? -7.145 0.369 12.007 1.00 92.00 84 PHE A CA 1
ATOM 661 C C . PHE A 1 84 ? -8.492 0.982 12.410 1.00 92.00 84 PHE A C 1
ATOM 663 O O . PHE A 1 84 ? -8.792 1.064 13.597 1.00 92.00 84 PHE A O 1
ATOM 670 N N . ILE A 1 85 ? -9.354 1.324 11.446 1.00 90.00 85 ILE A N 1
ATOM 671 C CA . ILE A 1 85 ? -10.686 1.899 11.695 1.00 90.00 85 ILE A CA 1
ATOM 672 C C . ILE A 1 85 ? -11.546 0.950 12.530 1.00 90.00 85 ILE A C 1
ATOM 674 O O . ILE A 1 85 ? -12.240 1.391 13.446 1.00 90.00 85 ILE A O 1
ATOM 678 N N . SER A 1 86 ? -11.517 -0.350 12.241 1.00 89.06 86 SER A N 1
ATOM 679 C CA . SER A 1 86 ? -12.309 -1.342 12.979 1.00 89.06 86 SER A CA 1
ATOM 680 C C . SER A 1 86 ? -11.880 -1.440 14.443 1.00 89.06 86 SER A C 1
ATOM 682 O O . SER A 1 86 ? -12.732 -1.566 15.322 1.00 89.06 86 SER A O 1
ATOM 684 N N . ILE A 1 87 ? -10.574 -1.355 14.714 1.00 88.94 87 ILE A N 1
ATOM 685 C CA . ILE A 1 87 ? -10.020 -1.340 16.074 1.00 88.94 87 ILE A CA 1
ATOM 686 C C . ILE A 1 87 ? -10.312 0.005 16.754 1.00 88.94 87 ILE A C 1
ATOM 688 O O . ILE A 1 87 ? -10.755 0.025 17.899 1.00 88.94 87 ILE A O 1
ATOM 692 N N . PHE A 1 88 ? -10.129 1.121 16.047 1.00 85.56 88 PHE A N 1
ATOM 693 C CA . PHE A 1 88 ? -10.354 2.474 16.558 1.00 85.56 88 PHE A CA 1
ATOM 694 C C . PHE A 1 88 ? -11.821 2.727 16.929 1.00 85.56 88 PHE A C 1
ATOM 696 O O . PHE A 1 88 ? -12.117 3.277 17.984 1.00 85.56 88 PHE A O 1
ATOM 703 N N . THR A 1 89 ? -12.757 2.270 16.095 1.00 84.62 89 THR A N 1
ATOM 704 C CA . THR A 1 89 ? -14.207 2.385 16.344 1.00 84.62 89 THR A CA 1
ATOM 705 C C . THR A 1 89 ? -14.762 1.282 17.248 1.00 84.62 89 THR A C 1
ATOM 707 O O . THR A 1 89 ? -15.961 1.270 17.523 1.00 84.62 89 THR A O 1
ATOM 710 N N . ASN A 1 90 ? -13.918 0.345 17.696 1.00 83.94 90 ASN A N 1
ATOM 711 C CA . ASN A 1 90 ? -14.301 -0.853 18.445 1.00 83.94 90 ASN A CA 1
ATOM 712 C C . ASN A 1 90 ? -15.394 -1.703 17.748 1.00 83.94 90 ASN A C 1
ATOM 714 O O . ASN A 1 90 ? -16.186 -2.386 18.393 1.00 83.94 90 ASN A O 1
ATOM 718 N N . GLN A 1 91 ? -15.448 -1.674 16.409 1.00 82.94 91 GLN A N 1
ATOM 719 C CA . GLN A 1 91 ? -16.404 -2.423 15.578 1.00 82.94 91 GLN A CA 1
ATOM 720 C C . GLN A 1 91 ? -15.746 -3.641 14.919 1.00 82.94 91 GLN A C 1
ATOM 722 O O . GLN A 1 91 ? -15.860 -3.874 13.713 1.00 82.94 91 GLN A O 1
ATOM 727 N N . ILE A 1 92 ? -15.034 -4.437 15.714 1.00 85.25 92 ILE A N 1
ATOM 728 C CA . ILE A 1 92 ? -14.257 -5.575 15.220 1.00 85.25 92 ILE A CA 1
ATOM 729 C C . ILE A 1 92 ? -15.197 -6.725 14.843 1.00 85.25 92 ILE A C 1
ATOM 731 O O . ILE A 1 92 ? -15.682 -7.470 15.692 1.00 85.25 92 ILE A O 1
ATOM 735 N N . LYS A 1 93 ? -15.420 -6.910 13.540 1.00 90.12 93 LYS A N 1
ATOM 736 C CA . LYS A 1 93 ? -16.181 -8.042 12.997 1.00 90.12 93 LYS A CA 1
ATOM 737 C C . LYS A 1 93 ? -15.232 -9.073 12.397 1.00 90.12 93 LYS A C 1
ATOM 739 O O . LYS A 1 93 ? -14.792 -8.904 11.263 1.00 90.12 93 LYS A O 1
ATOM 744 N N . LYS A 1 94 ? -14.959 -10.160 13.130 1.00 89.94 94 LYS A N 1
ATOM 745 C CA . LYS A 1 94 ? -14.025 -11.226 12.703 1.00 89.94 94 LYS A CA 1
ATOM 746 C C . LYS A 1 94 ? -14.342 -11.774 11.304 1.00 89.94 94 LYS A C 1
ATOM 748 O O . LYS A 1 94 ? -13.431 -11.915 10.502 1.00 89.94 94 LYS A O 1
ATOM 753 N N . MET A 1 95 ? -15.624 -11.984 10.991 1.00 91.56 95 MET A N 1
ATOM 754 C CA . MET A 1 95 ? -16.064 -12.441 9.664 1.00 91.56 95 MET A CA 1
ATOM 755 C C . MET A 1 95 ? -15.751 -11.439 8.548 1.00 91.56 95 MET A C 1
ATOM 757 O O . MET A 1 95 ? -15.274 -11.833 7.491 1.00 91.56 95 MET A O 1
ATOM 761 N N . ALA A 1 96 ? -15.979 -10.142 8.783 1.00 91.19 96 ALA A N 1
ATOM 762 C CA . ALA A 1 96 ? -15.665 -9.111 7.794 1.00 91.19 96 ALA A CA 1
ATOM 763 C C . ALA A 1 96 ? -14.150 -8.985 7.592 1.00 91.19 96 ALA A C 1
ATOM 765 O O . ALA A 1 96 ? -13.702 -8.789 6.469 1.00 91.19 96 ALA A O 1
ATOM 766 N N . ILE A 1 97 ? -13.372 -9.132 8.670 1.00 93.44 97 ILE A N 1
ATOM 767 C CA . ILE A 1 97 ? -11.911 -9.171 8.593 1.00 93.44 97 ILE A CA 1
ATOM 768 C C . ILE A 1 97 ? -11.465 -10.352 7.741 1.00 93.44 97 ILE A C 1
ATOM 770 O O . ILE A 1 97 ? -10.808 -10.122 6.738 1.00 93.44 97 ILE A O 1
ATOM 774 N N . ALA A 1 98 ? -11.895 -11.57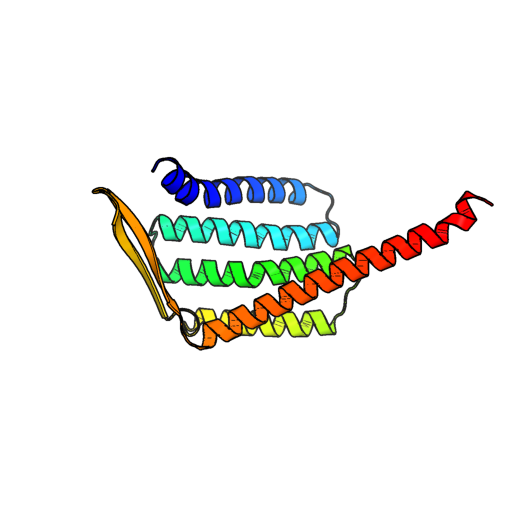4 8.066 1.00 94.38 98 ALA A N 1
ATOM 775 C CA . ALA A 1 98 ? -11.533 -12.771 7.311 1.00 94.38 98 ALA A CA 1
ATOM 776 C C . ALA A 1 98 ? -11.900 -12.660 5.821 1.00 94.38 98 ALA A C 1
ATOM 778 O O . ALA A 1 98 ? -11.065 -12.938 4.965 1.00 94.38 98 ALA A O 1
ATOM 779 N N . PHE A 1 99 ? -13.112 -12.187 5.511 1.00 96.06 99 PHE A N 1
ATOM 780 C CA . PHE A 1 99 ? -13.549 -11.962 4.134 1.00 96.06 99 PHE A CA 1
ATOM 781 C C . PHE A 1 99 ? -12.617 -10.998 3.386 1.00 96.06 99 PHE A C 1
ATOM 783 O O . PHE A 1 99 ? -12.084 -11.347 2.335 1.00 96.06 99 PHE A O 1
ATOM 790 N N . TRP A 1 100 ? -12.367 -9.808 3.940 1.00 95.50 100 TRP A N 1
ATOM 791 C CA . TRP A 1 100 ? -11.515 -8.816 3.282 1.00 95.50 100 TRP A CA 1
ATOM 792 C C . TRP A 1 100 ? -10.041 -9.232 3.230 1.00 95.50 100 TRP A C 1
ATOM 794 O O . TRP A 1 100 ? -9.368 -8.908 2.254 1.00 95.50 100 TRP A O 1
ATOM 804 N N . SER A 1 101 ? -9.546 -9.993 4.212 1.00 94.69 101 SER A N 1
ATOM 805 C CA . SER A 1 101 ? -8.208 -10.594 4.162 1.00 94.69 101 SER A CA 1
ATOM 806 C C . SER A 1 101 ? -8.070 -11.538 2.970 1.00 94.69 101 SER A C 1
ATOM 808 O O . SER A 1 101 ? -7.080 -11.454 2.249 1.00 94.69 101 SER A O 1
ATOM 810 N N . VAL A 1 102 ? -9.066 -12.401 2.733 1.00 96.56 102 VAL A N 1
ATOM 811 C CA . VAL A 1 102 ? -9.075 -13.332 1.592 1.00 96.56 102 VAL A CA 1
ATOM 812 C C . VAL A 1 102 ? -9.146 -12.570 0.273 1.00 96.56 102 VAL A C 1
ATOM 814 O O . VAL A 1 102 ? -8.357 -12.849 -0.625 1.00 96.56 102 VAL A O 1
ATOM 817 N N . VAL A 1 103 ? -10.028 -11.572 0.163 1.00 95.44 103 VAL A N 1
ATOM 818 C CA . VAL A 1 103 ? -10.148 -10.744 -1.050 1.00 95.44 103 VAL A CA 1
ATOM 819 C C . VAL A 1 103 ? -8.817 -10.073 -1.390 1.00 95.44 103 VAL A C 1
ATOM 821 O O . VAL A 1 103 ? -8.351 -10.168 -2.523 1.00 95.44 103 VAL A O 1
ATOM 824 N N . ILE A 1 104 ? -8.168 -9.441 -0.410 1.00 95.69 104 ILE A N 1
ATOM 825 C CA . ILE A 1 104 ? -6.872 -8.785 -0.619 1.00 95.69 104 ILE A CA 1
ATOM 826 C C . ILE A 1 104 ? -5.798 -9.805 -0.972 1.00 95.69 104 ILE A C 1
ATOM 828 O O . ILE A 1 104 ? -5.035 -9.575 -1.901 1.00 95.69 104 ILE A O 1
ATOM 832 N N . PHE A 1 105 ? -5.758 -10.948 -0.292 1.00 95.50 105 PHE A N 1
ATOM 833 C CA . PHE A 1 105 ? -4.798 -12.004 -0.595 1.00 95.50 105 PHE A CA 1
ATOM 834 C C . PHE A 1 105 ? -4.922 -12.501 -2.044 1.00 95.50 105 PHE A C 1
ATOM 836 O O . PHE A 1 105 ? -3.914 -12.607 -2.742 1.00 95.50 105 PHE A O 1
ATOM 843 N N . VAL A 1 106 ? -6.150 -12.706 -2.533 1.00 95.12 106 VAL A N 1
ATOM 844 C CA . VAL A 1 106 ? -6.410 -13.054 -3.939 1.00 95.12 106 VAL A CA 1
ATOM 845 C C . VAL A 1 106 ? -5.924 -11.948 -4.879 1.00 95.12 106 VAL A C 1
ATOM 847 O O . VAL A 1 106 ? -5.247 -12.250 -5.860 1.00 95.12 106 VAL A O 1
ATOM 850 N N . ILE A 1 107 ? -6.187 -10.674 -4.565 1.00 94.44 107 ILE A N 1
ATOM 851 C CA . ILE A 1 107 ? -5.691 -9.535 -5.358 1.00 94.44 107 ILE A CA 1
ATOM 852 C C . ILE A 1 107 ? -4.156 -9.542 -5.433 1.00 94.44 107 ILE A C 1
ATOM 854 O O . ILE A 1 107 ? -3.602 -9.327 -6.512 1.00 94.44 107 ILE A O 1
ATOM 858 N N . GLN A 1 108 ? -3.461 -9.851 -4.333 1.00 94.44 108 GLN A N 1
ATOM 859 C CA . GLN A 1 108 ? -1.997 -9.928 -4.335 1.00 94.44 108 GLN A CA 1
ATOM 860 C C . GLN A 1 108 ? -1.477 -11.073 -5.204 1.00 94.44 108 GLN A C 1
ATOM 862 O O . GLN A 1 108 ? -0.500 -10.875 -5.924 1.00 94.44 108 GLN A O 1
ATOM 867 N N . ILE A 1 109 ? -2.131 -12.239 -5.184 1.00 93.50 109 ILE A N 1
ATOM 868 C CA . ILE A 1 109 ? -1.773 -13.369 -6.056 1.00 93.50 109 ILE A CA 1
ATOM 869 C C . ILE A 1 109 ? -1.966 -12.984 -7.524 1.00 93.50 109 ILE A C 1
ATOM 871 O O . ILE A 1 109 ? -1.050 -13.142 -8.327 1.00 93.50 109 ILE A O 1
ATOM 875 N N . VAL A 1 110 ? -3.125 -12.425 -7.875 1.00 92.69 110 VAL A N 1
ATOM 876 C CA . VAL A 1 110 ? -3.435 -11.980 -9.244 1.00 92.69 110 VAL A CA 1
ATOM 877 C C . VAL A 1 110 ? -2.420 -10.940 -9.732 1.00 92.69 110 VAL A C 1
ATOM 879 O O . VAL A 1 110 ? -1.954 -11.008 -10.872 1.00 92.69 110 VAL A O 1
ATOM 882 N N . ASN A 1 111 ? -2.042 -9.997 -8.868 1.00 92.19 111 ASN A N 1
ATOM 883 C CA . ASN A 1 111 ? -1.020 -9.000 -9.169 1.00 92.19 111 ASN A CA 1
ATOM 884 C C . ASN A 1 111 ? 0.373 -9.633 -9.345 1.00 92.19 111 ASN A C 1
ATOM 886 O O . ASN A 1 111 ? 1.081 -9.305 -10.296 1.00 92.19 111 ASN A O 1
ATOM 890 N N . ALA A 1 112 ? 0.754 -10.582 -8.484 1.00 88.44 112 ALA A N 1
ATOM 891 C CA . ALA A 1 112 ? 2.036 -11.284 -8.572 1.00 88.44 112 ALA A CA 1
ATOM 892 C C . ALA A 1 112 ? 2.164 -12.113 -9.861 1.00 88.44 112 ALA A C 1
ATOM 894 O O . ALA A 1 112 ? 3.224 -12.106 -10.491 1.00 88.44 112 ALA A O 1
ATOM 895 N N . LEU A 1 113 ? 1.071 -12.752 -10.293 1.00 88.88 113 LEU A N 1
ATOM 896 C CA . LEU A 1 113 ? 0.986 -13.508 -11.548 1.00 88.88 113 LEU A CA 1
ATOM 897 C C . LEU A 1 113 ? 1.028 -12.620 -12.806 1.00 88.88 113 LEU A C 1
ATOM 899 O O . LEU A 1 113 ? 1.116 -13.144 -13.912 1.00 88.88 113 LEU A O 1
ATOM 903 N N . GLY A 1 114 ? 0.969 -11.290 -12.671 1.00 84.50 114 GLY A N 1
ATOM 904 C CA . GLY A 1 114 ? 0.966 -10.368 -13.813 1.00 84.50 114 GLY A CA 1
ATOM 905 C C . GLY A 1 114 ? -0.365 -10.305 -14.570 1.00 84.50 114 GLY A C 1
ATOM 906 O O . GLY A 1 114 ? -0.417 -9.779 -15.678 1.00 84.50 114 GLY A O 1
ATOM 907 N N . LEU A 1 115 ? -1.447 -10.819 -13.976 1.00 82.25 115 LEU A N 1
ATOM 908 C CA . LEU A 1 115 ? -2.790 -10.792 -14.568 1.00 82.25 115 LEU A CA 1
ATOM 909 C C . LEU A 1 115 ? -3.469 -9.423 -14.410 1.00 82.25 115 LEU A C 1
ATOM 911 O O . LEU A 1 115 ? -4.337 -9.067 -15.204 1.00 82.25 115 LEU A O 1
ATOM 915 N N . ALA A 1 116 ? -3.081 -8.657 -13.384 1.00 77.56 116 ALA A N 1
ATOM 916 C CA . ALA A 1 116 ? -3.541 -7.282 -13.198 1.00 77.56 116 ALA A CA 1
ATOM 917 C C . ALA A 1 116 ? -2.770 -6.306 -14.101 1.00 77.56 116 ALA A C 1
ATOM 919 O O . ALA A 1 116 ? -3.380 -5.529 -14.832 1.00 77.56 116 ALA A O 1
ATOM 920 N N . ILE A 1 117 ? -1.435 -6.359 -14.077 1.00 80.94 117 ILE A N 1
ATOM 921 C CA . ILE A 1 117 ? -0.582 -5.503 -14.909 1.00 80.94 117 ILE A CA 1
ATOM 922 C C . ILE A 1 117 ? 0.397 -6.368 -15.685 1.00 80.94 117 ILE A C 1
ATOM 924 O O . ILE A 1 117 ? 1.243 -7.054 -15.099 1.00 80.94 117 ILE A O 1
ATOM 928 N N . THR A 1 118 ? 0.256 -6.314 -17.005 1.00 76.75 118 THR A N 1
ATOM 929 C CA . THR A 1 118 ? 0.949 -7.206 -17.934 1.00 76.75 118 THR A CA 1
ATOM 930 C C . THR A 1 118 ? 2.301 -6.632 -18.342 1.00 76.75 118 THR A C 1
ATOM 932 O O . THR A 1 118 ? 3.302 -7.343 -18.292 1.00 76.75 118 THR A O 1
ATOM 935 N N . SER A 1 119 ? 2.362 -5.333 -18.637 1.00 77.69 119 SER A N 1
ATOM 936 C CA . SER A 1 119 ? 3.608 -4.599 -18.878 1.00 77.69 119 SER A CA 1
ATOM 937 C C . SER A 1 119 ? 3.602 -3.245 -18.168 1.00 77.69 119 SER A C 1
ATOM 939 O O . SER A 1 119 ? 2.544 -2.660 -17.927 1.00 77.69 119 SER A O 1
ATOM 941 N N . ALA A 1 120 ? 4.792 -2.770 -17.802 1.00 81.00 120 ALA A N 1
ATOM 942 C CA . ALA A 1 120 ? 5.012 -1.448 -17.233 1.00 81.00 120 ALA A CA 1
ATOM 943 C C . ALA A 1 120 ? 6.409 -0.972 -17.626 1.00 81.00 120 ALA A C 1
ATOM 945 O O . ALA A 1 120 ? 7.406 -1.601 -17.262 1.00 81.00 120 ALA A O 1
ATOM 946 N N . GLU A 1 121 ? 6.458 0.130 -18.363 1.00 79.19 121 GLU A N 1
ATOM 947 C CA . GLU A 1 121 ? 7.680 0.725 -18.890 1.00 79.19 121 GLU A CA 1
ATOM 948 C C . GLU A 1 121 ? 7.653 2.236 -18.648 1.00 79.19 121 GLU A C 1
ATOM 950 O O . GLU A 1 121 ? 6.595 2.867 -18.652 1.00 79.19 121 GLU A O 1
ATOM 955 N N . MET A 1 122 ? 8.825 2.814 -18.395 1.00 76.75 122 MET A N 1
ATOM 956 C CA . MET A 1 122 ? 8.993 4.265 -18.327 1.00 76.75 122 MET A CA 1
ATOM 957 C C . MET A 1 122 ? 9.377 4.751 -19.721 1.00 76.75 122 MET A C 1
ATOM 959 O O . MET A 1 122 ? 10.517 4.560 -20.141 1.00 76.75 122 MET A O 1
ATOM 963 N N . VAL A 1 123 ? 8.427 5.342 -20.443 1.00 77.69 123 VAL A N 1
ATOM 964 C CA . VAL A 1 123 ? 8.649 5.823 -21.810 1.00 77.69 123 VAL A CA 1
ATOM 965 C C . VAL A 1 123 ? 9.071 7.294 -21.757 1.00 77.69 123 VAL A C 1
ATOM 967 O O . VAL A 1 123 ? 8.413 8.084 -21.072 1.00 77.69 123 VAL A O 1
ATOM 970 N N . PRO A 1 124 ? 10.159 7.684 -22.446 1.00 72.25 124 PRO A N 1
ATOM 971 C CA . PRO A 1 124 ? 10.511 9.086 -22.599 1.00 72.25 124 PRO A CA 1
ATOM 972 C C . PRO A 1 124 ? 9.465 9.781 -23.483 1.00 72.25 124 PRO A C 1
ATOM 974 O O . PRO A 1 124 ? 9.327 9.462 -24.662 1.00 72.25 124 PRO A O 1
ATOM 977 N N . VAL A 1 125 ? 8.727 10.728 -22.916 1.00 73.31 125 VAL A N 1
ATOM 978 C CA . VAL A 1 125 ? 7.787 11.598 -23.625 1.00 73.31 125 VAL A CA 1
ATOM 979 C C . VAL A 1 125 ? 8.404 12.984 -23.718 1.00 73.31 125 VAL A C 1
ATOM 981 O O . VAL A 1 125 ? 8.747 13.607 -22.708 1.00 73.31 125 VAL A O 1
ATOM 984 N N . GLU A 1 126 ? 8.574 13.465 -24.944 1.00 65.44 126 GLU A N 1
ATOM 985 C CA . GLU A 1 126 ? 9.089 14.801 -25.207 1.00 65.44 126 GLU A CA 1
ATOM 986 C C . GLU A 1 126 ? 7.942 15.810 -25.121 1.00 65.44 126 GLU A C 1
ATOM 988 O O . GLU A 1 126 ? 7.082 15.887 -25.998 1.00 65.44 126 GLU A O 1
ATOM 993 N N . ILE A 1 127 ? 7.915 16.584 -24.037 1.00 63.34 127 ILE A N 1
ATOM 994 C CA . ILE A 1 127 ? 6.949 17.668 -23.848 1.00 63.34 127 ILE A CA 1
ATOM 995 C C . ILE A 1 127 ? 7.736 18.974 -23.908 1.00 63.34 127 ILE A C 1
ATOM 997 O O . ILE A 1 127 ? 8.539 19.264 -23.023 1.00 63.34 127 ILE A O 1
ATOM 1001 N N . ASN A 1 128 ? 7.506 19.771 -24.956 1.00 60.50 128 ASN A N 1
ATOM 1002 C CA . ASN A 1 128 ? 8.188 21.051 -25.196 1.00 60.50 128 ASN A CA 1
ATOM 1003 C C . ASN A 1 128 ? 9.730 20.953 -25.282 1.00 60.50 128 ASN A C 1
ATOM 1005 O O . ASN A 1 128 ? 10.430 21.796 -24.723 1.00 60.50 128 ASN A O 1
ATOM 1009 N N . GLY A 1 129 ? 10.267 19.943 -25.976 1.00 62.88 129 GLY A N 1
ATOM 1010 C CA . GLY A 1 129 ? 11.712 19.825 -26.236 1.00 62.88 129 GLY A CA 1
ATOM 1011 C C . GLY A 1 129 ? 12.540 19.241 -25.086 1.00 62.88 129 GLY A C 1
ATOM 1012 O O . GLY A 1 129 ? 13.767 19.312 -25.111 1.00 62.88 129 GLY A O 1
ATOM 1013 N N . ILE A 1 130 ? 11.890 18.711 -24.043 1.00 59.78 130 ILE A N 1
ATOM 1014 C CA . ILE A 1 130 ? 12.550 18.123 -22.873 1.00 59.78 130 ILE A CA 1
ATOM 1015 C C . ILE A 1 130 ? 11.975 16.729 -22.615 1.00 59.78 130 ILE A C 1
ATOM 1017 O O . ILE A 1 130 ? 10.760 16.521 -22.622 1.00 59.78 130 ILE A O 1
ATOM 1021 N N . ILE A 1 131 ? 12.878 15.772 -22.389 1.00 65.75 131 ILE A N 1
ATOM 1022 C CA . ILE A 1 131 ? 12.562 14.366 -22.141 1.00 65.75 131 ILE A CA 1
ATOM 1023 C C . ILE A 1 131 ? 11.999 14.222 -20.722 1.00 65.75 131 ILE A C 1
ATOM 1025 O O . ILE A 1 131 ? 12.726 14.361 -19.738 1.00 65.75 131 ILE A O 1
ATOM 1029 N N . SER A 1 132 ? 10.704 13.930 -20.618 1.00 66.19 132 SER A N 1
ATOM 1030 C CA . SER A 1 132 ? 10.031 13.532 -19.377 1.00 66.19 132 SER A CA 1
ATOM 1031 C C . SER A 1 132 ? 9.777 12.024 -19.382 1.00 66.19 132 SER A C 1
ATOM 1033 O O . SER A 1 132 ? 9.685 11.431 -20.448 1.00 66.19 132 SER A O 1
ATOM 1035 N N . TYR A 1 133 ? 9.698 11.373 -18.220 1.00 68.94 133 TYR A N 1
ATOM 1036 C CA . TYR A 1 133 ? 9.433 9.930 -18.148 1.00 68.94 133 TYR A CA 1
ATOM 1037 C C . TYR A 1 133 ? 8.001 9.692 -17.685 1.00 68.94 133 TYR A C 1
ATOM 1039 O O . TYR A 1 133 ? 7.653 10.017 -16.546 1.00 68.94 133 TYR A O 1
ATOM 1047 N N . GLU A 1 134 ? 7.183 9.106 -18.554 1.00 74.31 134 GLU A N 1
ATOM 1048 C CA . GLU A 1 134 ? 5.818 8.711 -18.224 1.00 74.31 134 GLU A CA 1
ATOM 1049 C C . GLU A 1 134 ? 5.727 7.195 -18.044 1.00 74.31 134 GLU A C 1
ATOM 1051 O O . GLU A 1 134 ? 6.307 6.412 -18.799 1.00 74.31 134 GLU A O 1
ATOM 1056 N N . LEU A 1 135 ? 4.989 6.774 -17.016 1.00 77.31 135 LEU A N 1
ATOM 1057 C CA . LEU A 1 135 ? 4.714 5.364 -16.775 1.00 77.31 135 LEU A CA 1
ATOM 1058 C C . LEU A 1 135 ? 3.616 4.907 -17.738 1.00 77.31 135 LEU A C 1
ATOM 1060 O O . LEU A 1 135 ? 2.438 5.198 -17.520 1.00 77.31 135 LEU A O 1
ATOM 1064 N N . VAL A 1 136 ? 3.992 4.135 -18.751 1.00 79.62 136 VAL A N 1
ATOM 1065 C CA . VAL A 1 136 ? 3.045 3.456 -19.634 1.00 79.62 136 VAL A CA 1
ATOM 1066 C C . VAL A 1 136 ? 2.862 2.036 -19.122 1.00 79.62 136 VAL A C 1
ATOM 1068 O O . VAL A 1 136 ? 3.819 1.276 -18.976 1.00 79.62 136 VAL A O 1
ATOM 1071 N N . TYR A 1 137 ? 1.620 1.673 -18.815 1.00 79.06 137 TYR A N 1
ATOM 1072 C CA . TYR A 1 137 ? 1.287 0.346 -18.315 1.00 79.06 137 TYR A CA 1
ATOM 1073 C C . TYR A 1 137 ? 0.047 -0.205 -19.006 1.00 79.06 137 TYR A C 1
ATOM 1075 O O . TYR A 1 137 ? -0.899 0.521 -19.314 1.00 79.06 137 TYR A O 1
ATOM 1083 N N . THR A 1 138 ? 0.052 -1.515 -19.236 1.00 82.69 138 THR A N 1
ATOM 1084 C CA . THR A 1 138 ? -1.085 -2.232 -19.813 1.00 82.69 138 THR A CA 1
ATOM 1085 C C . THR A 1 138 ? -1.824 -2.985 -18.715 1.00 82.69 138 THR A C 1
ATOM 1087 O O . THR A 1 138 ? -1.243 -3.767 -17.954 1.00 82.69 138 THR A O 1
ATOM 1090 N N . MET A 1 139 ? -3.123 -2.712 -18.599 1.00 81.38 139 MET A N 1
ATOM 1091 C CA . MET A 1 139 ? -3.991 -3.359 -17.619 1.00 81.38 139 MET A CA 1
ATOM 1092 C C . MET A 1 139 ? -4.685 -4.567 -18.238 1.00 81.38 139 MET A C 1
ATOM 1094 O O . MET A 1 139 ? -5.292 -4.470 -19.304 1.00 81.38 139 MET A O 1
ATOM 1098 N N . GLY A 1 140 ? -4.638 -5.697 -17.536 1.00 83.50 140 GLY A N 1
ATOM 1099 C CA . GLY A 1 140 ? -5.478 -6.846 -17.850 1.00 83.50 140 GLY A CA 1
ATOM 1100 C C . GLY A 1 140 ? -6.924 -6.606 -17.409 1.00 83.50 140 GLY A C 1
ATOM 1101 O O . GLY A 1 140 ? -7.192 -5.828 -16.494 1.00 83.50 140 GLY A O 1
ATOM 1102 N N . TRP A 1 141 ? -7.879 -7.322 -18.002 1.00 83.94 141 TRP A N 1
ATOM 1103 C CA . TRP A 1 141 ? -9.301 -7.200 -17.644 1.00 83.94 141 TRP A CA 1
ATOM 1104 C C . TRP A 1 141 ? -9.581 -7.504 -16.156 1.00 83.94 141 TRP A C 1
ATOM 1106 O O . TRP A 1 141 ? -10.496 -6.938 -15.558 1.00 83.94 141 TRP A O 1
ATOM 1116 N N . VAL A 1 142 ? -8.755 -8.350 -15.528 1.00 87.94 142 VAL A N 1
ATOM 1117 C CA . VAL A 1 142 ? -8.853 -8.695 -14.100 1.00 87.94 142 VAL A CA 1
ATOM 1118 C C . VAL A 1 142 ? -8.521 -7.493 -13.202 1.00 87.94 142 VAL A C 1
ATOM 1120 O O . VAL A 1 142 ? -9.026 -7.404 -12.083 1.00 87.94 142 VAL A O 1
ATOM 1123 N N . ALA A 1 143 ? -7.736 -6.524 -13.689 1.00 85.12 143 ALA A N 1
ATOM 1124 C CA . ALA A 1 143 ? -7.389 -5.320 -12.936 1.00 85.12 143 ALA A CA 1
ATOM 1125 C C . ALA A 1 143 ? -8.633 -4.526 -12.522 1.00 85.12 143 ALA A C 1
ATOM 1127 O O . ALA A 1 143 ? -8.730 -4.092 -11.374 1.00 85.12 143 ALA A O 1
ATOM 1128 N N . TYR A 1 144 ? -9.619 -4.399 -13.418 1.00 88.19 144 TYR A N 1
ATOM 1129 C CA . TYR A 1 144 ? -10.868 -3.689 -13.133 1.00 88.19 144 TYR A CA 1
ATOM 1130 C C . TYR A 1 144 ? -11.632 -4.318 -11.962 1.00 88.19 144 TYR A C 1
ATOM 1132 O O . TYR A 1 144 ? -12.154 -3.599 -11.111 1.00 88.19 144 TYR A O 1
ATOM 1140 N N . LEU A 1 145 ? -11.641 -5.653 -11.868 1.00 89.69 145 LEU A N 1
ATOM 1141 C CA . LEU A 1 145 ? -12.262 -6.366 -10.749 1.00 89.69 145 LEU A CA 1
ATOM 1142 C C . LEU A 1 145 ? -11.500 -6.136 -9.439 1.00 89.69 145 LEU A C 1
ATOM 1144 O O . LEU A 1 145 ? -12.120 -5.850 -8.413 1.00 89.69 145 LEU A O 1
ATOM 1148 N N . CYS A 1 146 ? -10.166 -6.199 -9.470 1.00 89.62 146 CYS A N 1
ATOM 1149 C CA . CYS A 1 146 ? -9.324 -5.940 -8.300 1.00 89.62 146 CYS A CA 1
ATOM 1150 C C . CYS A 1 146 ? -9.521 -4.515 -7.759 1.00 89.62 146 CYS A C 1
ATOM 1152 O O . CYS A 1 146 ? -9.759 -4.329 -6.563 1.00 89.62 146 CYS A O 1
ATOM 1154 N N . PHE A 1 147 ? -9.476 -3.505 -8.633 1.00 88.56 147 PHE A N 1
ATOM 1155 C CA . PHE A 1 147 ? -9.699 -2.113 -8.240 1.00 88.56 147 PHE A CA 1
ATOM 1156 C C . PHE A 1 147 ? -11.143 -1.863 -7.793 1.00 88.56 147 PHE A C 1
ATOM 1158 O O . PHE A 1 147 ? -11.364 -1.148 -6.814 1.00 88.56 147 PHE A O 1
ATOM 1165 N N . GLY A 1 148 ? -12.124 -2.507 -8.432 1.00 92.56 148 GLY A N 1
ATOM 1166 C CA . GLY A 1 148 ? -13.521 -2.478 -7.997 1.00 92.56 148 GLY A CA 1
ATOM 1167 C C . GLY A 1 148 ? -13.701 -3.014 -6.573 1.00 92.56 148 GLY A C 1
ATOM 1168 O O . GLY A 1 148 ? -14.345 -2.372 -5.743 1.00 92.56 148 GLY A O 1
ATOM 1169 N N . ALA A 1 149 ? -13.068 -4.143 -6.244 1.00 93.31 149 ALA A N 1
ATOM 1170 C CA . ALA A 1 149 ? -13.095 -4.710 -4.895 1.00 93.31 149 ALA A CA 1
ATOM 1171 C C . ALA A 1 149 ? -12.447 -3.779 -3.853 1.00 93.31 149 ALA A C 1
ATOM 1173 O O . ALA A 1 149 ? -12.984 -3.604 -2.756 1.00 93.31 149 ALA A O 1
ATOM 1174 N N . VAL A 1 150 ? -11.337 -3.122 -4.204 1.00 93.56 150 VAL A N 1
ATOM 1175 C CA . VAL A 1 150 ? -10.702 -2.101 -3.356 1.00 93.56 150 VAL A CA 1
ATOM 1176 C C . VAL A 1 150 ? -11.628 -0.902 -3.128 1.00 93.56 150 VAL A C 1
ATOM 1178 O O . VAL A 1 150 ? -11.738 -0.404 -2.005 1.00 93.56 150 VAL A O 1
ATOM 1181 N N . PHE A 1 151 ? -12.346 -0.456 -4.158 1.00 93.62 151 PHE A N 1
ATOM 1182 C CA . PHE A 1 151 ? -13.306 0.637 -4.027 1.00 93.62 151 PHE A CA 1
ATOM 1183 C C . PHE A 1 151 ? -14.470 0.272 -3.092 1.00 93.62 151 PHE A C 1
ATOM 1185 O O . PHE A 1 151 ? -14.870 1.071 -2.241 1.00 93.62 151 PHE A O 1
ATOM 1192 N N . LEU A 1 152 ? -14.967 -0.967 -3.172 1.00 94.62 152 LEU A N 1
ATOM 1193 C CA . LEU A 1 152 ? -15.971 -1.488 -2.239 1.00 94.62 152 LEU A CA 1
ATOM 1194 C C . LEU A 1 152 ? -15.453 -1.530 -0.794 1.00 94.62 152 LEU A C 1
ATOM 1196 O O . LEU A 1 152 ? -16.189 -1.176 0.131 1.00 94.62 152 LEU A O 1
ATOM 1200 N N . LEU A 1 153 ? -14.187 -1.904 -0.588 1.00 93.75 153 LEU A N 1
ATOM 1201 C CA . LEU A 1 153 ? -13.546 -1.878 0.729 1.00 93.75 153 LEU A CA 1
ATOM 1202 C C . LEU A 1 153 ? -13.472 -0.452 1.293 1.00 93.75 153 LEU A C 1
ATOM 1204 O O . LEU A 1 153 ? -13.824 -0.227 2.451 1.00 93.75 153 LEU A O 1
ATOM 1208 N N . LEU A 1 154 ? -13.090 0.530 0.474 1.00 92.88 154 LEU A N 1
ATOM 1209 C CA . LEU A 1 154 ? -13.085 1.944 0.865 1.00 92.88 154 LEU A CA 1
ATOM 1210 C C . LEU A 1 154 ? -14.489 2.443 1.240 1.00 92.88 154 LEU A C 1
ATOM 1212 O O . LEU A 1 154 ? -14.664 3.095 2.275 1.00 92.88 154 LEU A O 1
ATOM 1216 N N . ALA A 1 155 ? -15.510 2.093 0.455 1.00 93.19 155 ALA A N 1
ATOM 1217 C CA . ALA A 1 155 ? -16.900 2.417 0.773 1.00 93.19 155 ALA A CA 1
ATOM 1218 C C . ALA A 1 155 ? -17.347 1.771 2.098 1.00 93.19 155 ALA A C 1
ATOM 1220 O O . ALA A 1 155 ? -18.032 2.399 2.915 1.00 93.19 155 ALA A O 1
ATOM 1221 N N . TYR A 1 156 ? -16.918 0.534 2.356 1.00 91.94 156 TYR A N 1
ATOM 1222 C CA . TYR A 1 156 ? -17.168 -0.158 3.617 1.00 91.94 156 TYR A CA 1
ATOM 1223 C C . TYR A 1 156 ? -16.486 0.541 4.807 1.00 91.94 156 TYR A C 1
ATOM 1225 O O . TYR A 1 156 ? -17.140 0.776 5.829 1.00 91.94 156 TYR A O 1
ATOM 1233 N N . CYS A 1 157 ? -15.227 0.966 4.662 1.00 89.19 157 CYS A N 1
ATOM 1234 C CA . CYS A 1 157 ? -14.512 1.780 5.653 1.00 89.19 157 CYS A CA 1
ATOM 1235 C C . CYS A 1 157 ? -15.253 3.076 5.977 1.00 89.19 157 CYS A C 1
ATOM 1237 O O . CYS A 1 157 ? -15.476 3.391 7.147 1.00 89.19 157 CYS A O 1
ATOM 1239 N N . MET A 1 158 ? -15.698 3.804 4.952 1.00 89.69 158 MET A N 1
ATOM 1240 C CA . MET A 1 158 ? -16.454 5.043 5.138 1.00 89.69 158 MET A CA 1
ATOM 1241 C C . MET A 1 158 ? -17.755 4.801 5.917 1.00 89.69 158 MET A C 1
ATOM 1243 O O . MET A 1 158 ? -18.120 5.583 6.799 1.00 89.69 158 MET A O 1
ATOM 1247 N N . ASN A 1 159 ? -18.438 3.685 5.658 1.00 89.25 159 ASN A N 1
ATOM 1248 C CA . ASN A 1 159 ? -19.627 3.294 6.409 1.00 89.25 159 ASN A CA 1
ATOM 1249 C C . ASN A 1 159 ? -19.326 2.933 7.873 1.00 89.25 159 ASN A C 1
ATOM 1251 O O . ASN A 1 159 ? -20.121 3.285 8.749 1.00 89.25 159 ASN A O 1
ATOM 1255 N N . LEU A 1 160 ? -18.199 2.276 8.159 1.00 86.62 160 LEU A N 1
ATOM 1256 C CA . LEU A 1 160 ? -17.757 2.005 9.533 1.00 86.62 160 LEU A CA 1
ATOM 1257 C C . LEU A 1 160 ? -17.464 3.294 10.295 1.00 86.62 160 LEU A C 1
ATOM 1259 O O . LEU A 1 160 ? -17.979 3.469 11.398 1.00 86.62 160 LEU A O 1
ATOM 1263 N N . ILE A 1 161 ? -16.735 4.226 9.680 1.00 86.56 161 ILE A N 1
ATOM 1264 C CA . ILE A 1 161 ? -16.460 5.546 10.260 1.00 86.56 161 ILE A CA 1
ATOM 1265 C C . ILE A 1 161 ? -17.778 6.255 10.602 1.00 86.56 161 ILE A C 1
ATOM 1267 O O . ILE A 1 161 ? -17.986 6.679 11.740 1.00 86.56 161 ILE A O 1
ATOM 1271 N N . ARG A 1 162 ? -18.723 6.320 9.652 1.00 86.38 162 ARG A N 1
ATOM 1272 C CA . ARG A 1 162 ? -20.046 6.938 9.867 1.00 86.38 162 ARG A CA 1
ATOM 1273 C C . ARG A 1 162 ? -20.818 6.283 11.016 1.00 86.38 162 ARG A C 1
ATOM 1275 O O . ARG A 1 162 ? -21.449 6.986 11.807 1.00 86.38 162 ARG A O 1
ATOM 1282 N N . LYS A 1 163 ? -20.789 4.950 11.124 1.00 85.75 163 LYS A N 1
ATOM 1283 C CA . LYS A 1 163 ? -21.433 4.214 12.227 1.00 85.75 163 LYS A CA 1
ATOM 1284 C C . LYS A 1 163 ? -20.751 4.493 13.564 1.00 85.75 163 LYS A C 1
ATOM 1286 O O . LYS A 1 163 ? -21.460 4.722 14.541 1.00 85.75 163 LYS A O 1
ATOM 1291 N N . GLY A 1 164 ? -19.419 4.521 13.595 1.00 81.62 164 GLY A N 1
ATOM 1292 C CA . GLY A 1 164 ? -18.630 4.877 14.773 1.00 81.62 164 GLY A CA 1
ATOM 1293 C C . GLY A 1 164 ? -18.985 6.271 15.292 1.00 81.62 164 GLY A C 1
ATOM 1294 O O . GLY A 1 164 ? -19.325 6.420 16.463 1.00 81.62 164 GLY A O 1
ATOM 1295 N N . PHE A 1 165 ? -19.056 7.271 14.406 1.00 80.00 165 PHE A N 1
ATOM 1296 C CA . PHE A 1 165 ? -19.487 8.624 14.775 1.00 80.00 165 PHE A CA 1
ATOM 1297 C C . PHE A 1 165 ? -20.918 8.669 15.318 1.00 80.00 165 PHE A C 1
ATOM 1299 O O . PHE A 1 165 ? -21.161 9.307 16.341 1.00 80.00 165 PHE A O 1
ATOM 1306 N N . LYS A 1 166 ? -21.879 7.984 14.678 1.00 78.38 166 LYS A N 1
ATOM 1307 C CA . LYS A 1 166 ? -23.271 7.935 15.166 1.00 78.38 166 LYS A CA 1
ATOM 1308 C C . LYS A 1 166 ? -23.375 7.295 16.555 1.00 78.38 166 LYS A C 1
ATOM 1310 O O . LYS A 1 166 ? -24.126 7.791 17.391 1.00 78.38 166 LYS A O 1
ATOM 1315 N N . GLN A 1 167 ? -22.625 6.223 16.810 1.00 73.62 167 GLN A N 1
ATOM 1316 C CA . GLN A 1 167 ? -22.590 5.564 18.118 1.00 73.62 167 GLN A CA 1
ATOM 1317 C C . GLN A 1 167 ? -21.926 6.443 19.185 1.00 73.62 167 GLN A C 1
ATOM 1319 O O . GLN A 1 167 ? -22.486 6.585 20.269 1.00 73.62 167 GLN A O 1
ATOM 1324 N N . GLY A 1 168 ? -20.812 7.109 18.863 1.00 68.62 168 GLY A N 1
ATOM 1325 C CA . GLY A 1 168 ? -20.165 8.073 19.761 1.00 68.62 168 GLY A CA 1
ATOM 1326 C C . GLY A 1 168 ? -21.079 9.247 20.125 1.00 68.62 168 GLY A C 1
ATOM 1327 O O . GLY A 1 168 ? -21.203 9.598 21.296 1.00 68.62 168 GLY A O 1
ATOM 1328 N N . LYS A 1 169 ? -21.816 9.793 19.146 1.00 60.62 169 LYS A N 1
ATOM 1329 C CA . LYS A 1 169 ? -22.816 10.851 19.379 1.00 60.62 169 LYS A CA 1
ATOM 1330 C C . LYS A 1 169 ? -23.968 10.374 20.268 1.00 60.62 169 LYS A C 1
ATOM 1332 O O . LYS A 1 169 ? -24.422 11.118 21.132 1.00 60.62 169 LYS A O 1
ATOM 1337 N N . ARG A 1 170 ? -24.429 9.131 20.082 1.00 57.84 170 ARG A N 1
ATOM 1338 C CA . ARG A 1 170 ? -25.471 8.517 20.921 1.00 57.84 170 ARG A CA 1
ATOM 1339 C C . ARG A 1 170 ? -24.995 8.329 22.363 1.00 57.84 170 ARG A C 1
ATOM 1341 O O . ARG A 1 170 ? -25.761 8.638 23.265 1.00 57.84 170 ARG A O 1
ATOM 1348 N N . ASN A 1 171 ? -23.745 7.906 22.564 1.00 58.31 171 ASN A N 1
ATOM 1349 C CA . ASN A 1 171 ? -23.164 7.715 23.895 1.00 58.31 171 ASN A CA 1
ATOM 1350 C C . ASN A 1 171 ? -22.899 9.053 24.618 1.00 58.31 171 ASN A C 1
ATOM 1352 O O . ASN A 1 171 ? -23.133 9.178 25.813 1.00 58.31 171 ASN A O 1
ATOM 1356 N N . SER A 1 172 ? -22.485 10.094 23.885 1.00 57.34 172 SER A N 1
ATOM 1357 C CA . SER A 1 172 ? -22.363 11.459 24.423 1.00 57.34 172 SER A CA 1
ATOM 1358 C C . SER A 1 172 ? -23.726 12.053 24.808 1.00 57.34 172 SER A C 1
ATOM 1360 O O . SER A 1 172 ? -23.858 12.652 25.873 1.00 57.34 172 SER A O 1
ATOM 1362 N N . ASN A 1 173 ? -24.771 11.825 24.003 1.00 55.47 173 ASN A N 1
ATOM 1363 C CA . ASN A 1 173 ? -26.126 12.267 24.340 1.00 55.47 173 ASN A CA 1
ATOM 1364 C C . ASN A 1 173 ? -26.753 11.487 25.508 1.00 55.47 173 ASN A C 1
ATOM 1366 O O . ASN A 1 173 ? -27.556 12.068 26.230 1.00 55.47 173 ASN A O 1
ATOM 1370 N N . SER A 1 174 ? -26.395 10.217 25.731 1.00 55.09 174 SER A N 1
ATOM 1371 C CA . SER A 1 174 ? -26.866 9.446 26.895 1.00 55.09 174 SER A CA 1
ATOM 1372 C C . SER A 1 174 ? -26.168 9.808 28.208 1.00 55.09 174 SER A C 1
ATOM 1374 O O . SER A 1 174 ? -26.653 9.419 29.263 1.00 55.09 174 SER A O 1
ATOM 1376 N N . LEU A 1 175 ? -25.069 10.568 28.163 1.00 52.53 175 LEU A N 1
ATOM 1377 C CA . LEU A 1 175 ? -24.395 11.110 29.352 1.00 52.53 175 LEU A CA 1
ATOM 1378 C C . LEU A 1 175 ? -24.956 12.475 29.791 1.00 52.53 175 LEU A C 1
ATOM 1380 O O . LEU A 1 175 ? -24.668 12.922 30.896 1.00 52.53 175 LEU A O 1
ATOM 1384 N N . ARG A 1 176 ? -25.799 13.127 28.973 1.00 55.47 176 ARG A N 1
ATOM 1385 C CA . ARG A 1 176 ? -26.493 14.374 29.346 1.00 55.47 176 ARG A CA 1
ATOM 1386 C C . ARG A 1 176 ? -27.279 14.280 30.666 1.00 55.47 176 ARG A C 1
ATOM 1388 O O . ARG A 1 176 ? -27.113 15.183 31.474 1.00 55.47 176 ARG A O 1
ATOM 1395 N N . PRO A 1 177 ? -28.073 13.230 30.948 1.00 59.00 177 PRO A N 1
ATOM 1396 C CA . PRO A 1 177 ? -28.790 13.137 32.224 1.00 59.00 177 PRO A CA 1
ATOM 1397 C C . PRO A 1 177 ? -27.890 12.901 33.451 1.00 59.00 177 PRO A C 1
ATOM 1399 O O . PRO A 1 177 ? -28.367 13.066 34.561 1.00 59.00 177 PRO A O 1
ATOM 1402 N N . VAL A 1 178 ? -26.606 12.559 33.274 1.00 59.78 178 VAL A N 1
ATOM 1403 C CA . VAL A 1 178 ? -25.616 12.453 34.370 1.00 59.78 178 VAL A CA 1
ATOM 1404 C C . VAL A 1 178 ? -24.906 13.792 34.625 1.00 59.78 178 VAL A C 1
ATOM 1406 O O . VAL A 1 178 ? -24.330 13.997 35.682 1.00 59.78 178 VAL A O 1
ATOM 1409 N N . LEU A 1 179 ? -24.935 14.711 33.656 1.00 52.31 179 LEU A N 1
ATOM 1410 C CA . LEU A 1 179 ? -24.334 16.048 33.759 1.00 52.31 179 LEU A CA 1
ATOM 1411 C C . LEU A 1 179 ? -25.293 17.113 34.314 1.00 52.31 179 LEU A C 1
ATOM 1413 O O . LEU A 1 179 ? -24.836 18.174 34.724 1.00 52.31 179 LEU A O 1
ATOM 1417 N N . TYR A 1 180 ? -26.601 16.852 34.278 1.00 55.22 180 TYR A N 1
ATOM 1418 C CA . TYR A 1 180 ? -27.651 17.770 34.741 1.00 55.22 180 TYR A CA 1
ATOM 1419 C C . TYR A 1 180 ? -28.494 17.204 35.898 1.00 55.22 180 TYR A C 1
ATOM 1421 O O . TYR A 1 180 ? -29.491 17.822 36.268 1.00 55.22 180 TYR A O 1
ATOM 1429 N N . GLY A 1 181 ? -28.127 16.031 36.421 1.00 46.03 181 GLY A N 1
ATOM 1430 C CA . GLY A 1 181 ? -28.617 15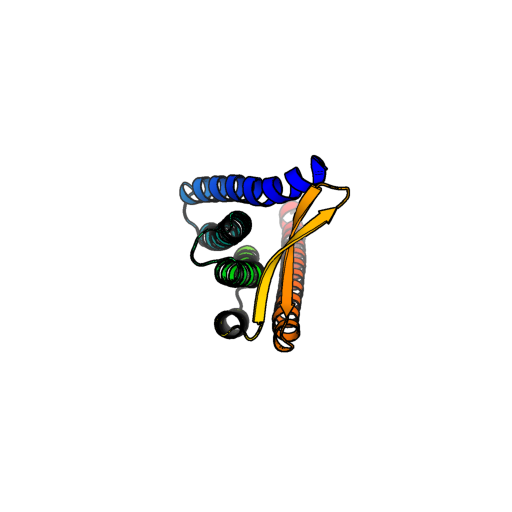.498 37.696 1.00 46.03 181 GLY A CA 1
ATOM 1431 C C . GLY A 1 181 ? -27.543 15.665 38.756 1.00 46.03 181 GLY A C 1
ATOM 1432 O O . GLY A 1 181 ? -27.921 15.921 39.916 1.00 46.03 181 GLY A O 1
#

Secondary structure (DSSP, 8-state):
-HHHHHHHHHHHHHHHHHHHHHHHHHHHS---HHHHHHHHHHHHHHHHHHHHHHHHTT-TT-HHHHHHHHHHHHHHHHHHHHHHHHHHTT---HHHHHHHHHHHHHHHHHHHTTSSEEEEEEEEEEETTEEEEEEEEEEPHHHHHHHHHHHHHHHHHHHHHHHHHHHHHHHHHHTHHHH--

Sequence (181 aa):
MLMSDLLYWGLPSAALLINSLLFLILSLSKKDRQINSFMLFIAVMIFWAATSLLMKAQVPPGVLFYNRAMVASITMVPYFAFLFISIFTNQIKKMAIAFWSVVIFVIQIVNALGLAITSAEMVPVEINGIISYELVYTMGWVAYLCFGAVFLLLAYCMNLIRKGFKQGKRNSNSLRPVLYG

Radius of gyration: 20.31 Å; chains: 1; bounding box: 46×36×64 Å